Protein AF-A0A965PV76-F1 (afdb_monomer_lite)

Foldseek 3Di:
DPPPPPPPPDDDPDPDDQWDKDKDADPVGDIDIFIDGPVRLLVVCCVPPPQVVVCDDDCNVPVPVVRHVVNHVVCCVVPNPPDPVVVLCVQPVQWDQPDPVSPDTDHPVPPPPPPDDPDPVVVVLVVLLVQLVPDDAPVSLVVSPPDDPHDPVSVVSSVVSVVVRVD

Secondary structure (DSSP, 8-state):
----TT--PPPPSSS---EEEEEEE-TTS-EEEEEEEHHHHHHHHHHH-HHHHTT-SHHHH-HHHHHHHHHHHHHHHHHS---HHHHHHHHHTTSEE-STTS--EE-GGG----PPPPPHHHHHHHHHHHHHHH--SHHHHHHHTTS----HHHHHHHHHHHHHH--

Sequence (167 aa):
YQRLINIIPKKPSTNNIVGYAAFFQLLNGFEKVYYMDKSQIESHALKFSQTYKKNFGVWKDDFDSMAKKTVIKLLLNKYAPLSIEMQKAVITDQAIINDVNGEDVTYLDNIADRPEKPNPKEIEQERLCQLIKSSKSIDDLKKVTKDAIFGEKANQLFDQKLKELDV

pLDDT: mean 78.39, std 13.91, range [40.5, 96.31]

Radius of gyration: 31.52 Å; chains: 1; bounding box: 59×35×91 Å

Structure (mmCIF, N/CA/C/O backbone):
data_AF-A0A965PV76-F1
#
_entry.id   AF-A0A965PV76-F1
#
loop_
_atom_site.group_PDB
_atom_site.id
_atom_site.type_symbol
_atom_site.label_atom_id
_atom_site.label_alt_id
_atom_site.label_comp_id
_atom_site.label_asym_id
_atom_site.label_entity_id
_atom_site.label_seq_id
_atom_site.pdbx_PDB_ins_code
_atom_site.Cartn_x
_atom_site.Cartn_y
_atom_site.Cartn_z
_atom_site.occupancy
_atom_site.B_iso_or_equiv
_atom_site.auth_seq_id
_atom_site.auth_comp_id
_atom_site.auth_asym_id
_atom_site.auth_atom_id
_atom_site.pdbx_PDB_model_num
ATOM 1 N N . TYR A 1 1 ? -5.696 -11.976 -24.147 1.00 40.50 1 TYR A N 1
ATOM 2 C CA . TYR A 1 1 ? -6.122 -12.180 -22.749 1.00 40.50 1 TYR A CA 1
ATOM 3 C C . TYR A 1 1 ? -7.018 -11.024 -22.323 1.00 40.50 1 TYR A C 1
ATOM 5 O O . TYR A 1 1 ? -6.513 -9.976 -21.944 1.00 40.50 1 TYR A O 1
ATOM 13 N N . GLN A 1 2 ? -8.340 -11.161 -22.462 1.00 41.66 2 GLN A N 1
ATOM 14 C CA . GLN A 1 2 ? -9.280 -10.199 -21.876 1.00 41.66 2 GLN A CA 1
ATOM 15 C C . GLN A 1 2 ? -9.155 -10.301 -20.355 1.00 41.66 2 GLN A C 1
ATOM 17 O O . GLN A 1 2 ? -9.400 -11.365 -19.788 1.00 41.66 2 GLN A O 1
ATOM 22 N N . ARG A 1 3 ? -8.719 -9.225 -19.692 1.00 47.91 3 ARG A N 1
ATOM 23 C CA . ARG A 1 3 ? -8.733 -9.178 -18.229 1.00 47.91 3 ARG A CA 1
ATOM 24 C C . ARG A 1 3 ? -10.187 -9.324 -17.769 1.00 47.91 3 ARG A C 1
ATOM 26 O O . ARG A 1 3 ? -11.052 -8.585 -18.233 1.00 47.91 3 ARG A O 1
ATOM 33 N N . LEU A 1 4 ? -10.444 -10.256 -16.853 1.00 54.84 4 LEU A N 1
ATOM 34 C CA . LEU A 1 4 ? -11.738 -10.485 -16.197 1.00 54.84 4 LEU A CA 1
ATOM 35 C C . LEU A 1 4 ? -12.082 -9.344 -15.215 1.00 54.84 4 LEU A C 1
ATOM 37 O O . LEU A 1 4 ? -12.396 -9.579 -14.055 1.00 54.84 4 LEU A O 1
ATOM 41 N N . ILE A 1 5 ? -12.002 -8.089 -15.658 1.00 49.72 5 ILE A N 1
ATOM 42 C CA . ILE A 1 5 ? -12.339 -6.910 -14.843 1.00 49.72 5 ILE A CA 1
ATOM 43 C C . ILE A 1 5 ? -13.851 -6.654 -14.765 1.00 49.72 5 ILE A C 1
ATOM 45 O O . ILE A 1 5 ? -14.283 -5.769 -14.037 1.00 49.72 5 ILE A O 1
ATOM 49 N N . ASN A 1 6 ? -14.669 -7.430 -15.485 1.00 46.62 6 ASN A N 1
ATOM 50 C CA . ASN A 1 6 ? -16.110 -7.194 -15.602 1.00 46.62 6 ASN A CA 1
ATOM 51 C C . ASN A 1 6 ? -16.987 -7.916 -14.568 1.00 46.62 6 ASN A C 1
ATOM 53 O O . ASN A 1 6 ? -18.206 -7.932 -14.713 1.00 46.62 6 ASN A O 1
ATOM 57 N N . ILE A 1 7 ? -16.413 -8.433 -13.480 1.00 56.03 7 ILE A N 1
ATOM 58 C CA . ILE A 1 7 ? -17.191 -8.719 -12.266 1.00 56.03 7 ILE A CA 1
ATOM 59 C C . ILE A 1 7 ? -17.084 -7.481 -11.376 1.00 56.03 7 ILE A C 1
ATOM 61 O O . ILE A 1 7 ? -16.429 -7.495 -10.339 1.00 56.03 7 ILE A O 1
ATOM 65 N N . ILE A 1 8 ? -17.687 -6.370 -11.805 1.00 59.06 8 ILE A N 1
ATOM 66 C CA . ILE A 1 8 ? -17.956 -5.280 -10.868 1.00 59.06 8 ILE A CA 1
ATOM 67 C C . ILE A 1 8 ? -19.090 -5.807 -9.983 1.00 59.06 8 ILE A C 1
ATOM 69 O O . ILE A 1 8 ? -20.194 -6.016 -10.497 1.00 59.06 8 ILE A O 1
ATOM 73 N N . PRO A 1 9 ? -18.848 -6.102 -8.691 1.00 59.34 9 PRO A N 1
ATOM 74 C CA . PRO A 1 9 ? -19.904 -6.588 -7.818 1.00 59.34 9 PRO A CA 1
ATOM 75 C C . PRO A 1 9 ? -21.039 -5.563 -7.817 1.00 59.34 9 PRO A C 1
ATOM 77 O O . PRO A 1 9 ? -20.801 -4.357 -7.711 1.00 59.34 9 PRO A O 1
ATOM 80 N N . LYS A 1 10 ? -22.278 -6.042 -7.977 1.00 57.44 10 LYS A N 1
ATOM 81 C CA . LYS A 1 10 ? -23.478 -5.200 -7.943 1.00 57.44 10 LYS A CA 1
ATOM 82 C C . LYS A 1 10 ? -23.403 -4.329 -6.690 1.00 57.44 10 LYS A C 1
ATOM 84 O O . LYS A 1 10 ? -23.270 -4.869 -5.592 1.00 57.44 10 LYS A O 1
ATOM 89 N N . LYS A 1 11 ? -23.451 -2.999 -6.859 1.00 58.47 11 LYS A N 1
ATOM 90 C CA . LYS A 1 11 ? -23.415 -2.052 -5.736 1.00 58.47 11 LYS A CA 1
ATOM 91 C C . LYS A 1 11 ? -24.457 -2.515 -4.706 1.00 58.47 11 LYS A C 1
ATOM 93 O O . LYS A 1 11 ? -25.624 -2.647 -5.089 1.00 58.47 11 LYS A O 1
ATOM 98 N N . PRO A 1 12 ? -24.063 -2.827 -3.459 1.00 57.16 12 PRO A N 1
ATOM 99 C CA . PRO A 1 12 ? -25.012 -3.299 -2.466 1.00 57.16 12 PRO A CA 1
ATOM 100 C C . PRO A 1 12 ? -26.108 -2.244 -2.289 1.00 57.16 12 PRO A C 1
ATOM 102 O O . PRO A 1 12 ? -25.839 -1.045 -2.254 1.00 57.16 12 PRO A O 1
ATOM 105 N N . SER A 1 13 ? -27.358 -2.700 -2.226 1.00 59.53 13 SER A N 1
ATOM 106 C CA . SER A 1 13 ? -28.556 -1.862 -2.070 1.00 59.53 13 SER A CA 1
ATOM 107 C C . SER A 1 13 ? -28.610 -1.131 -0.725 1.00 59.53 13 SER A C 1
ATOM 109 O O . SER A 1 13 ? -29.413 -0.222 -0.544 1.00 59.53 13 SER A O 1
ATOM 111 N N . THR A 1 14 ? -27.755 -1.525 0.214 1.00 61.00 14 THR A N 1
ATOM 112 C CA . THR A 1 14 ? -27.662 -0.978 1.564 1.00 61.00 14 THR A CA 1
ATOM 113 C C . THR A 1 14 ? -26.426 -0.089 1.654 1.00 61.00 14 THR A C 1
ATOM 115 O O . THR A 1 14 ? -25.358 -0.480 1.189 1.00 61.00 14 THR A O 1
ATOM 118 N N . ASN A 1 15 ? -26.528 1.069 2.313 1.00 69.19 15 ASN A N 1
ATOM 119 C CA . ASN A 1 15 ? -25.408 1.997 2.551 1.00 69.19 15 ASN A CA 1
ATOM 120 C C . ASN A 1 15 ? -24.360 1.449 3.555 1.00 69.19 15 ASN A C 1
ATOM 122 O O . ASN A 1 15 ? -23.651 2.206 4.211 1.00 69.19 15 ASN A O 1
ATOM 126 N N . ASN A 1 16 ? -24.293 0.124 3.708 1.00 80.38 16 ASN A N 1
ATOM 127 C CA . ASN A 1 16 ? -23.414 -0.568 4.632 1.00 80.38 16 ASN A CA 1
ATOM 128 C C . ASN A 1 16 ? -22.133 -0.963 3.904 1.00 80.38 16 ASN A C 1
ATOM 130 O O . ASN A 1 16 ? -22.152 -1.732 2.942 1.00 80.38 16 ASN A O 1
ATOM 134 N N . ILE A 1 17 ? -21.010 -0.452 4.396 1.00 85.25 17 ILE A N 1
ATOM 135 C CA . ILE A 1 17 ? -19.682 -0.797 3.896 1.00 85.25 17 ILE A CA 1
ATOM 136 C C . ILE A 1 17 ? -19.367 -2.242 4.307 1.00 85.25 17 ILE A C 1
ATOM 138 O O . ILE A 1 17 ? -19.319 -2.553 5.497 1.00 85.25 17 ILE A O 1
ATOM 142 N N . VAL A 1 18 ? -19.167 -3.120 3.319 1.00 89.69 18 VAL A N 1
ATOM 143 C CA . VAL A 1 18 ? -18.877 -4.555 3.525 1.00 89.69 18 VAL A CA 1
ATOM 144 C C . VAL A 1 18 ? -17.381 -4.795 3.779 1.00 89.69 18 VAL A C 1
ATOM 146 O O . VAL A 1 18 ? -17.007 -5.645 4.585 1.00 89.69 18 VAL A O 1
ATOM 149 N N . GLY A 1 19 ? -16.517 -3.990 3.160 1.00 91.12 19 GLY A N 1
ATOM 150 C CA . GLY A 1 19 ? -15.068 -4.083 3.301 1.00 91.12 19 GLY A CA 1
ATOM 151 C C . GLY A 1 19 ? -14.339 -3.004 2.508 1.00 91.12 19 GLY A C 1
ATOM 152 O O . GLY A 1 19 ? -14.964 -2.161 1.859 1.00 91.12 19 GLY A O 1
ATOM 153 N N . TYR A 1 20 ? -13.011 -3.034 2.567 1.00 94.56 20 TYR A N 1
ATOM 154 C CA . TYR A 1 20 ? -12.135 -2.035 1.956 1.00 94.56 20 TYR A CA 1
ATOM 155 C C . TYR A 1 20 ? -11.074 -2.737 1.111 1.00 94.56 20 TYR A C 1
ATOM 157 O O . TYR A 1 20 ? -10.488 -3.739 1.522 1.00 94.56 20 TYR A O 1
ATOM 165 N N . ALA A 1 21 ? -10.813 -2.188 -0.073 1.00 94.50 21 ALA A N 1
ATOM 166 C CA . ALA A 1 21 ? -9.805 -2.681 -1.001 1.00 94.50 21 ALA A CA 1
ATOM 167 C C . ALA A 1 21 ? -8.755 -1.602 -1.282 1.00 94.50 21 ALA A C 1
ATOM 169 O O . ALA A 1 21 ? -9.069 -0.412 -1.315 1.00 94.50 21 ALA A O 1
ATOM 170 N N . ALA A 1 22 ? -7.524 -2.033 -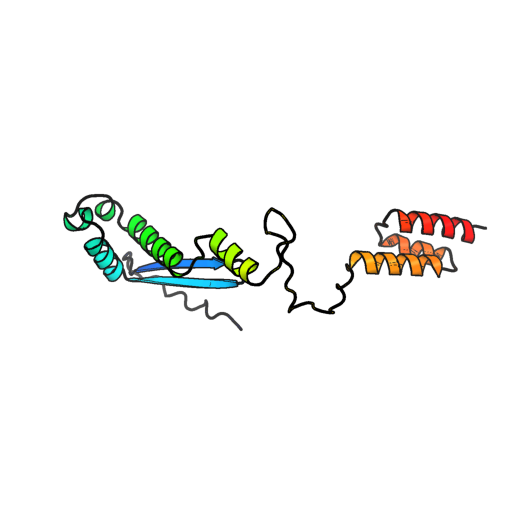1.532 1.00 94.31 22 ALA A N 1
ATOM 171 C CA . ALA A 1 22 ? -6.442 -1.212 -2.050 1.00 94.31 22 ALA A CA 1
ATOM 172 C C . ALA A 1 22 ? -5.792 -1.906 -3.252 1.00 94.31 22 ALA A C 1
ATOM 174 O O . ALA A 1 22 ? -5.731 -3.135 -3.318 1.00 94.31 22 ALA A O 1
ATOM 175 N N . PHE A 1 23 ? -5.293 -1.109 -4.191 1.00 94.25 23 PHE A N 1
ATOM 176 C CA . PHE A 1 23 ? -4.635 -1.567 -5.408 1.00 94.25 23 PHE A CA 1
ATOM 177 C C . PHE A 1 23 ? -3.428 -0.682 -5.703 1.00 94.25 23 PHE A C 1
ATOM 179 O O . PHE A 1 23 ? -3.513 0.536 -5.543 1.00 94.25 23 PHE A O 1
ATOM 186 N N . PHE A 1 24 ? -2.329 -1.281 -6.160 1.00 92.88 24 PHE A N 1
ATOM 187 C CA . PHE A 1 24 ? -1.254 -0.541 -6.815 1.00 92.88 24 PHE A CA 1
ATOM 188 C C . PHE A 1 24 ? -0.696 -1.322 -8.004 1.00 92.88 24 PHE A C 1
ATOM 190 O O . PHE A 1 24 ? -0.804 -2.551 -8.075 1.00 92.88 24 PHE A O 1
ATOM 197 N N . GLN A 1 25 ? -0.076 -0.577 -8.914 1.00 92.50 25 GLN A N 1
ATOM 198 C CA . GLN A 1 25 ? 0.630 -1.091 -10.075 1.00 92.50 25 GLN A CA 1
ATOM 199 C C . GLN A 1 25 ? 1.994 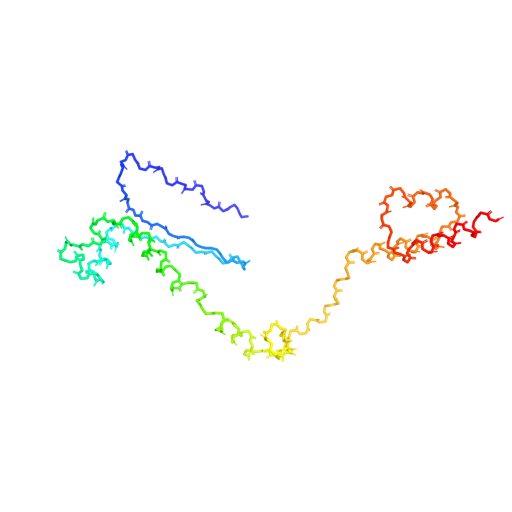-0.402 -10.177 1.00 92.50 25 GLN A C 1
ATOM 201 O O . GLN A 1 25 ? 2.096 0.804 -9.952 1.00 92.50 25 GLN A O 1
ATOM 206 N N . LEU A 1 26 ? 3.032 -1.167 -10.500 1.00 90.38 26 LEU A N 1
ATOM 207 C CA . LEU A 1 26 ? 4.381 -0.665 -10.762 1.00 90.38 26 LEU A CA 1
ATOM 208 C C . LEU A 1 26 ? 4.623 -0.505 -12.267 1.00 90.38 26 LEU A C 1
ATOM 210 O O . LEU A 1 26 ? 3.957 -1.129 -13.093 1.00 90.38 26 LEU A O 1
ATOM 214 N N . LEU A 1 27 ? 5.630 0.297 -12.622 1.00 88.94 27 LEU A N 1
ATOM 215 C CA . LEU A 1 27 ? 6.006 0.572 -14.017 1.00 88.94 27 LEU A CA 1
ATOM 216 C C . LEU A 1 27 ? 6.456 -0.685 -14.783 1.00 88.94 27 LEU A C 1
ATOM 218 O O . LEU A 1 27 ? 6.305 -0.754 -15.996 1.00 88.94 27 LEU A O 1
ATOM 222 N N . ASN A 1 28 ? 6.949 -1.701 -14.071 1.00 84.69 28 ASN A N 1
ATOM 223 C CA . ASN A 1 28 ? 7.324 -3.002 -14.632 1.00 84.69 28 ASN A CA 1
ATOM 224 C C . ASN A 1 28 ? 6.121 -3.930 -14.910 1.00 84.69 28 ASN A C 1
ATOM 226 O O . ASN A 1 28 ? 6.311 -5.067 -15.336 1.00 84.69 28 ASN A O 1
ATOM 230 N N . GLY A 1 29 ? 4.892 -3.478 -14.642 1.00 87.44 29 GLY A N 1
ATOM 231 C CA . GLY A 1 29 ? 3.668 -4.245 -14.862 1.00 87.44 29 GLY A CA 1
ATOM 232 C C . GLY A 1 29 ? 3.221 -5.118 -13.687 1.00 87.44 29 GLY A C 1
ATOM 233 O O . GLY A 1 29 ? 2.165 -5.741 -13.791 1.00 87.44 29 GLY A O 1
ATOM 234 N N . PHE A 1 30 ? 3.952 -5.152 -12.565 1.00 90.75 30 PHE A N 1
ATOM 235 C CA . PHE A 1 30 ? 3.485 -5.835 -11.355 1.00 90.75 30 PHE A CA 1
ATOM 236 C C . PHE A 1 30 ? 2.246 -5.133 -10.793 1.00 90.75 30 PHE A C 1
ATOM 238 O O . PHE A 1 30 ? 2.270 -3.929 -10.539 1.00 90.75 30 PHE A O 1
ATOM 245 N N . GLU A 1 31 ? 1.175 -5.889 -10.570 1.00 93.69 31 GLU A N 1
ATOM 246 C CA . GLU A 1 31 ? -0.091 -5.382 -10.049 1.00 93.69 31 GLU A CA 1
ATOM 247 C C . GLU A 1 31 ? -0.552 -6.211 -8.847 1.00 93.69 31 GLU A C 1
ATOM 249 O O . GLU A 1 31 ? -0.450 -7.444 -8.836 1.00 93.69 31 GLU A O 1
ATOM 254 N N . LYS A 1 32 ? -1.057 -5.542 -7.805 1.00 93.75 32 LYS A N 1
ATOM 255 C CA . LYS A 1 32 ? -1.550 -6.232 -6.609 1.00 93.75 32 LYS A CA 1
ATOM 256 C C . LYS A 1 32 ? -2.768 -5.542 -6.016 1.00 93.75 32 LYS A C 1
ATOM 258 O O . LYS A 1 32 ? -2.745 -4.350 -5.724 1.00 93.75 32 LYS A O 1
ATOM 263 N N . VAL A 1 33 ? -3.809 -6.339 -5.780 1.00 94.44 33 VAL A N 1
ATOM 264 C CA . VAL A 1 33 ? -4.997 -5.963 -5.005 1.00 94.44 33 VAL A CA 1
ATOM 265 C C . VAL A 1 33 ? -4.911 -6.611 -3.624 1.00 94.44 33 VAL A C 1
ATOM 267 O O . VAL A 1 33 ? -4.530 -7.779 -3.499 1.00 94.44 33 VAL A O 1
ATOM 270 N N . TYR A 1 34 ? -5.287 -5.866 -2.591 1.00 94.38 34 TYR A N 1
ATOM 271 C CA . TYR A 1 34 ? -5.474 -6.366 -1.234 1.00 94.38 34 TYR A CA 1
ATOM 272 C C . TYR A 1 34 ? -6.837 -5.918 -0.713 1.00 94.38 34 TYR A C 1
ATOM 274 O O . TYR A 1 34 ? -7.193 -4.748 -0.828 1.00 94.38 34 TYR A O 1
ATOM 282 N N . TYR A 1 35 ? -7.601 -6.857 -0.167 1.00 94.44 35 TYR A N 1
ATOM 283 C CA . TYR A 1 35 ? -8.952 -6.635 0.332 1.00 94.44 35 TYR A CA 1
ATOM 284 C C . TYR A 1 35 ? -9.053 -7.129 1.772 1.00 94.44 35 TYR A C 1
ATOM 286 O O . TYR A 1 35 ? -8.473 -8.161 2.115 1.00 94.44 35 TYR A O 1
ATOM 294 N N . MET A 1 36 ? -9.785 -6.381 2.594 1.00 94.06 36 MET A N 1
ATOM 295 C CA . MET A 1 36 ? -10.139 -6.765 3.953 1.00 94.06 36 MET A CA 1
ATOM 296 C C . MET A 1 36 ? -11.626 -6.528 4.192 1.00 94.06 36 MET A C 1
ATOM 298 O O . MET A 1 36 ? -12.146 -5.443 3.909 1.00 94.06 36 MET A O 1
ATOM 302 N N . ASP A 1 37 ? -12.285 -7.517 4.785 1.00 95.12 37 ASP A N 1
ATOM 303 C CA . ASP A 1 37 ? -13.649 -7.359 5.281 1.00 95.12 37 ASP A CA 1
ATOM 304 C C . ASP A 1 37 ? -13.685 -6.384 6.460 1.00 95.12 37 ASP A C 1
ATOM 306 O O . ASP A 1 37 ? -12.715 -6.243 7.215 1.00 95.12 37 ASP A O 1
ATOM 310 N N . LYS A 1 38 ? -14.836 -5.741 6.676 1.00 92.75 38 LYS A N 1
ATOM 311 C CA . LYS A 1 38 ? -15.014 -4.817 7.805 1.00 92.75 38 LYS A CA 1
ATOM 312 C C . LYS A 1 38 ? -14.693 -5.478 9.156 1.00 92.75 38 LYS A C 1
ATOM 314 O O . LYS A 1 38 ? -13.989 -4.882 9.966 1.00 92.75 38 LYS A O 1
ATOM 319 N N . SER A 1 39 ? -15.102 -6.733 9.358 1.00 94.19 39 SER A N 1
ATOM 320 C CA . SER A 1 39 ? -14.815 -7.505 10.581 1.00 94.19 39 SER A CA 1
ATOM 321 C C . SER A 1 39 ? -13.315 -7.744 10.806 1.00 94.19 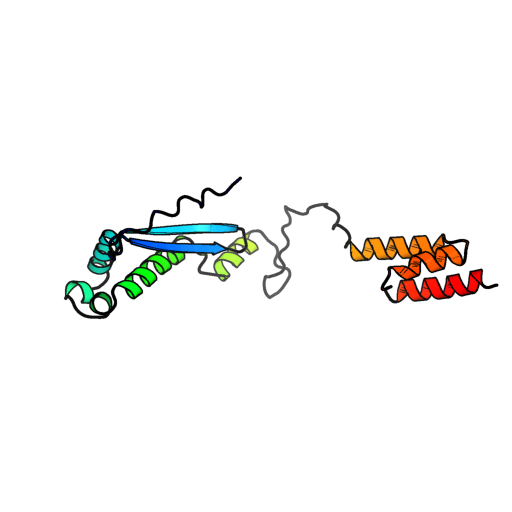39 SER A C 1
ATOM 323 O O . SER A 1 39 ? -12.826 -7.723 11.940 1.00 94.19 39 SER A O 1
ATOM 325 N N . GLN A 1 40 ? -12.554 -7.932 9.725 1.00 95.38 40 GLN A N 1
ATOM 326 C CA . GLN A 1 40 ? -11.103 -8.093 9.787 1.00 95.38 40 GLN A CA 1
ATOM 327 C C . GLN A 1 40 ? -10.422 -6.778 10.172 1.00 95.38 40 GLN A C 1
ATOM 329 O O . GLN A 1 40 ? -9.456 -6.787 10.936 1.00 95.38 40 GLN A O 1
ATOM 334 N N . ILE A 1 41 ? -10.933 -5.645 9.686 1.00 95.44 41 ILE A N 1
ATOM 335 C CA . ILE A 1 41 ? -10.428 -4.318 10.059 1.00 95.44 41 ILE A CA 1
ATOM 336 C C . ILE A 1 41 ? -10.753 -3.998 11.514 1.00 95.44 41 ILE A C 1
ATOM 338 O O . ILE A 1 41 ? -9.875 -3.523 12.227 1.00 95.44 41 ILE A O 1
ATOM 342 N N . GLU A 1 42 ? -11.959 -4.303 11.986 1.00 93.94 42 GLU A N 1
ATOM 343 C CA . GLU A 1 42 ? -12.326 -4.139 13.398 1.00 93.94 42 GLU A CA 1
ATOM 344 C C . GLU A 1 42 ? -11.418 -4.983 14.302 1.00 93.94 42 GLU A C 1
ATOM 346 O O . GLU A 1 42 ? -10.878 -4.483 15.288 1.00 93.94 42 GLU A O 1
ATOM 351 N N . SER A 1 43 ? -11.146 -6.232 13.914 1.00 95.38 43 SER A N 1
ATOM 352 C CA . SER A 1 43 ? -10.197 -7.103 14.620 1.00 95.38 43 SER A CA 1
ATOM 353 C C . SER A 1 43 ? -8.773 -6.532 14.616 1.00 95.38 43 SER A C 1
ATOM 355 O O . SER A 1 43 ? -8.069 -6.587 15.627 1.00 95.38 43 SER A O 1
ATOM 357 N N . HIS A 1 44 ? -8.338 -5.942 13.498 1.00 94.88 44 HIS A N 1
ATOM 358 C CA . HIS A 1 44 ? -7.049 -5.258 13.402 1.00 94.88 44 HIS A CA 1
ATOM 359 C C . HIS A 1 44 ? -6.998 -4.034 14.328 1.00 94.88 44 HIS A C 1
ATOM 361 O O . HIS A 1 44 ? -6.049 -3.879 15.099 1.00 94.88 44 HIS A O 1
ATOM 367 N N . ALA A 1 45 ? -8.029 -3.193 14.302 1.00 94.38 45 ALA A N 1
ATOM 368 C CA . ALA A 1 45 ? -8.142 -2.016 15.151 1.00 94.38 45 ALA A CA 1
ATOM 369 C C . ALA A 1 45 ? -8.128 -2.407 16.635 1.00 94.38 45 ALA A C 1
ATOM 371 O O . ALA A 1 45 ? -7.357 -1.838 17.407 1.00 94.38 45 ALA A O 1
ATOM 372 N N . LEU A 1 46 ? -8.882 -3.440 17.026 1.00 93.94 46 LEU A N 1
ATOM 373 C CA . LEU A 1 46 ? -8.869 -3.978 18.388 1.00 93.94 46 LEU A CA 1
ATOM 374 C C . LEU A 1 46 ? -7.496 -4.512 18.773 1.00 93.94 46 LEU A C 1
ATOM 376 O O . LEU A 1 46 ? -7.083 -4.337 19.911 1.00 93.94 46 LEU A O 1
ATOM 3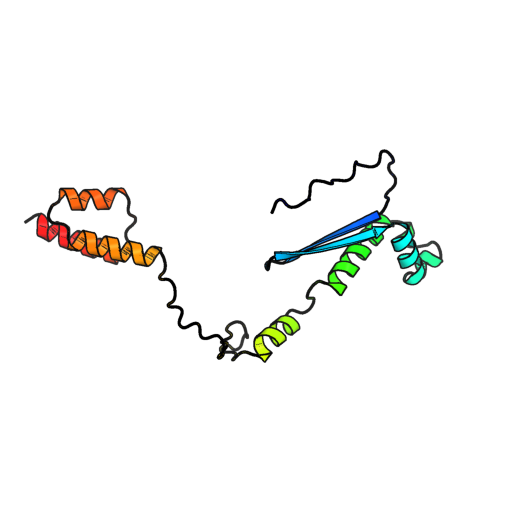80 N N . LYS A 1 47 ? -6.759 -5.149 17.863 1.00 94.75 47 LYS A N 1
ATOM 381 C CA . LYS A 1 47 ? -5.432 -5.687 18.177 1.00 94.75 47 LYS A CA 1
ATOM 382 C C . LYS A 1 47 ? -4.387 -4.585 18.374 1.00 94.75 47 LYS A C 1
ATOM 384 O O . LYS A 1 47 ? -3.625 -4.651 19.339 1.00 94.75 47 LYS A O 1
ATOM 389 N N . PHE A 1 48 ? -4.349 -3.594 17.482 1.00 92.56 48 PHE A N 1
ATOM 390 C CA . PHE A 1 48 ? -3.243 -2.633 17.383 1.00 92.56 48 PHE A CA 1
ATOM 391 C C . PHE A 1 48 ? -3.542 -1.240 17.959 1.00 92.56 48 PHE A C 1
ATOM 393 O O . PHE A 1 48 ? -2.608 -0.483 18.215 1.00 92.56 48 PHE A O 1
ATOM 400 N N . SER A 1 49 ? -4.808 -0.881 18.192 1.00 92.62 49 SER A N 1
ATOM 401 C CA . SER A 1 49 ? -5.190 0.424 18.741 1.00 92.62 49 SER A CA 1
ATOM 402 C C . SER A 1 49 ? -5.741 0.308 20.161 1.00 92.62 49 SER A C 1
ATOM 404 O O . SER A 1 49 ? -6.862 -0.139 20.398 1.00 92.62 49 SER A O 1
ATOM 406 N N . GLN A 1 50 ? -4.966 0.801 21.129 1.00 90.50 50 GLN A N 1
ATOM 407 C CA . GLN A 1 50 ? -5.408 0.898 22.524 1.00 90.50 50 GLN A CA 1
ATOM 408 C C . GLN A 1 50 ? -6.557 1.903 22.700 1.00 90.50 50 GLN A C 1
ATOM 410 O O . GLN A 1 50 ? -7.399 1.722 23.576 1.00 90.50 50 GLN A O 1
ATOM 415 N N . THR A 1 51 ? -6.611 2.951 21.872 1.00 91.12 51 THR A N 1
ATOM 416 C CA . THR A 1 51 ? -7.691 3.949 21.910 1.00 91.12 51 THR A CA 1
ATOM 417 C C . THR A 1 51 ? -9.001 3.353 21.397 1.00 91.12 51 THR A C 1
ATOM 419 O O . THR A 1 51 ? -10.041 3.563 22.017 1.00 91.12 51 THR A O 1
ATOM 422 N N . TYR A 1 52 ? -8.941 2.508 20.361 1.00 91.50 52 TYR A N 1
ATOM 423 C CA . TYR A 1 52 ? -10.113 1.779 19.878 1.00 91.50 52 TYR A CA 1
ATOM 424 C C . TYR A 1 52 ? -10.662 0.804 20.927 1.00 91.50 52 TYR A C 1
ATOM 426 O O . TYR A 1 52 ? -11.864 0.797 21.165 1.00 91.50 52 TYR A O 1
ATOM 434 N N . LYS A 1 53 ? -9.797 0.078 21.659 1.00 91.56 53 LYS A N 1
ATOM 435 C CA . LYS A 1 53 ? -10.231 -0.763 22.798 1.00 91.56 53 LYS A CA 1
ATOM 436 C C . LYS A 1 53 ? -10.986 0.022 23.875 1.00 91.56 53 LYS A C 1
ATOM 438 O O . LYS A 1 53 ? -11.875 -0.521 24.519 1.00 91.56 53 LYS A O 1
ATOM 443 N N . LYS A 1 54 ? -10.615 1.288 24.093 1.00 91.81 54 LYS A N 1
ATOM 444 C CA . LYS A 1 54 ? -11.265 2.190 25.057 1.00 91.81 54 LYS A CA 1
ATOM 445 C C . LYS A 1 54 ? -12.435 2.980 24.452 1.00 91.81 54 LYS A C 1
ATOM 447 O O . LYS A 1 54 ? -12.944 3.881 25.111 1.00 91.81 54 LYS A O 1
ATOM 452 N N . ASN A 1 55 ? -12.863 2.664 23.226 1.00 88.31 55 ASN A N 1
ATOM 453 C CA . ASN A 1 55 ? -13.942 3.352 22.508 1.00 88.31 55 ASN A CA 1
ATOM 454 C C . ASN A 1 55 ? -13.749 4.880 22.403 1.00 88.31 55 ASN A C 1
ATOM 456 O O . ASN A 1 55 ? -14.704 5.651 22.551 1.00 88.31 55 ASN A O 1
ATOM 460 N N . PHE A 1 56 ? -12.516 5.324 22.142 1.00 88.81 56 PHE A N 1
ATOM 461 C CA . PHE A 1 56 ? -12.173 6.738 21.973 1.00 88.81 56 PHE A CA 1
ATOM 462 C C . PHE A 1 56 ? -11.145 6.959 20.847 1.00 88.81 56 PHE A C 1
ATOM 464 O O . PHE A 1 56 ? -10.384 6.058 20.485 1.00 88.81 56 PHE A O 1
ATOM 471 N N . GLY A 1 57 ? -11.097 8.182 20.315 1.00 91.31 57 GLY A N 1
ATOM 472 C CA . GLY A 1 57 ? -10.119 8.638 19.329 1.00 91.31 57 GLY A CA 1
ATOM 473 C C . GLY A 1 57 ? -10.508 8.359 17.877 1.00 91.31 57 GLY A C 1
ATOM 474 O O . GLY A 1 57 ? -11.610 7.911 17.577 1.00 91.31 57 GLY A O 1
ATOM 475 N N . VAL A 1 58 ? -9.547 8.571 16.973 1.00 92.94 58 VAL A N 1
ATOM 476 C CA . VAL A 1 58 ? -9.774 8.655 15.516 1.00 92.94 58 VAL A CA 1
ATOM 477 C C . VAL A 1 58 ? -10.445 7.416 14.917 1.00 92.94 58 VAL A C 1
ATOM 479 O O . VAL A 1 58 ? -11.214 7.544 13.982 1.00 92.94 58 VAL A O 1
ATOM 482 N N . TRP A 1 59 ? -10.225 6.216 15.461 1.00 92.06 59 TRP A N 1
ATOM 483 C CA . TRP A 1 59 ? -10.922 5.014 14.979 1.00 92.06 59 TRP A CA 1
ATOM 484 C C . TRP A 1 59 ? -12.438 5.033 15.228 1.00 92.06 59 TRP A C 1
ATOM 486 O O . TRP A 1 59 ? -13.170 4.355 14.514 1.00 92.06 59 TRP A O 1
ATOM 496 N N . LYS A 1 60 ? -12.900 5.759 16.251 1.00 89.69 60 LYS A N 1
ATOM 497 C CA . LYS A 1 60 ? -14.323 5.968 16.534 1.00 89.69 60 LYS A CA 1
ATOM 498 C C . LYS A 1 60 ? -14.867 7.157 15.747 1.00 89.69 60 LYS A C 1
ATOM 500 O O . LYS A 1 60 ? -15.964 7.059 15.210 1.00 89.69 60 LYS A O 1
ATOM 505 N N . ASP A 1 61 ? -14.104 8.247 15.700 1.00 92.38 61 ASP A N 1
ATOM 506 C CA . ASP A 1 61 ? -14.544 9.499 15.077 1.00 92.38 61 ASP A CA 1
ATOM 507 C C . ASP A 1 61 ? -14.523 9.415 13.539 1.00 92.38 61 ASP A C 1
ATOM 509 O O . ASP A 1 61 ? -15.432 9.908 12.879 1.00 92.38 61 ASP A O 1
ATOM 513 N N . ASP A 1 62 ? -13.517 8.743 12.967 1.00 93.69 62 ASP A N 1
ATOM 514 C CA . ASP A 1 62 ? -13.340 8.525 11.528 1.00 93.69 62 ASP A CA 1
ATOM 515 C C . ASP A 1 62 ? -12.786 7.113 11.236 1.00 93.69 62 ASP A C 1
ATOM 517 O O . ASP A 1 62 ? -11.603 6.891 10.940 1.00 93.69 62 ASP A O 1
ATOM 521 N N . PHE A 1 63 ? -13.677 6.123 11.335 1.00 92.75 63 PHE A N 1
ATOM 522 C CA . PHE A 1 63 ? -13.351 4.723 11.058 1.00 92.75 63 PHE A CA 1
ATOM 523 C C . PHE A 1 63 ? -12.938 4.496 9.596 1.00 92.75 63 PHE A C 1
ATOM 525 O O . PHE A 1 63 ? -12.005 3.739 9.329 1.00 92.75 63 PHE A O 1
ATOM 532 N N . ASP A 1 64 ? -13.599 5.163 8.647 1.00 93.12 64 ASP A N 1
ATOM 533 C CA . ASP A 1 64 ? -13.402 4.938 7.213 1.00 93.12 64 ASP A CA 1
ATOM 534 C C . ASP A 1 64 ? -12.009 5.355 6.748 1.00 93.12 64 ASP A C 1
ATOM 536 O O . ASP A 1 64 ? -11.354 4.611 6.007 1.00 93.12 64 ASP A O 1
ATOM 540 N N . SER A 1 65 ? -11.527 6.521 7.179 1.00 94.69 65 SER A N 1
ATOM 541 C CA . SER A 1 65 ? -10.173 6.966 6.844 1.00 94.69 65 SER A CA 1
ATOM 542 C C . SER A 1 65 ? -9.118 6.054 7.463 1.00 94.69 65 SER A C 1
ATOM 544 O O . SER A 1 65 ? -8.123 5.719 6.811 1.00 94.69 65 SER A O 1
ATOM 546 N N . MET A 1 66 ? -9.346 5.588 8.694 1.00 95.06 66 MET A N 1
ATOM 547 C CA . MET A 1 66 ? -8.440 4.657 9.369 1.00 95.06 66 MET A CA 1
ATOM 548 C C . MET A 1 66 ? -8.409 3.286 8.695 1.00 95.06 66 MET A C 1
ATOM 550 O O . MET A 1 66 ? -7.326 2.737 8.467 1.00 95.06 66 MET A O 1
ATOM 554 N N . ALA A 1 67 ? -9.566 2.761 8.303 1.00 95.25 67 ALA A N 1
ATOM 555 C CA . ALA A 1 67 ? -9.693 1.527 7.541 1.00 95.25 67 ALA A CA 1
ATOM 556 C C . ALA A 1 67 ? -8.950 1.618 6.199 1.00 95.25 67 ALA A C 1
ATOM 558 O O . ALA A 1 67 ? -8.049 0.815 5.943 1.00 95.25 67 ALA A O 1
ATOM 559 N N . LYS A 1 68 ? -9.230 2.645 5.383 1.00 95.31 68 LYS A N 1
ATOM 560 C CA . LYS A 1 68 ? -8.555 2.873 4.088 1.00 95.31 68 LYS A CA 1
ATOM 561 C C . LYS A 1 68 ? -7.037 2.958 4.242 1.00 95.31 68 LYS A C 1
ATOM 563 O O . LYS A 1 68 ? -6.301 2.269 3.533 1.00 95.31 68 LYS A O 1
ATOM 568 N N . LYS A 1 69 ? -6.558 3.747 5.209 1.00 95.31 69 LYS A N 1
ATOM 569 C CA . LYS A 1 69 ? -5.125 3.877 5.514 1.00 95.31 69 LYS A CA 1
ATOM 570 C C . LYS A 1 69 ? -4.500 2.535 5.893 1.00 95.31 69 LYS A C 1
ATOM 572 O O . LYS A 1 69 ? -3.368 2.256 5.502 1.00 95.31 69 LYS A O 1
ATOM 577 N N . THR A 1 70 ? -5.222 1.715 6.650 1.00 96.25 70 THR A N 1
ATOM 578 C CA . THR A 1 70 ? -4.743 0.412 7.124 1.00 96.25 70 THR A CA 1
ATOM 579 C C . THR A 1 70 ? -4.579 -0.560 5.962 1.00 96.25 70 THR A C 1
ATOM 581 O O . THR A 1 70 ? -3.504 -1.139 5.809 1.00 96.25 70 THR A O 1
ATOM 584 N N . VAL A 1 71 ? -5.588 -0.681 5.095 1.00 96.31 71 VAL A N 1
ATOM 585 C CA . VAL A 1 71 ? -5.532 -1.583 3.932 1.00 96.31 71 VAL A CA 1
ATOM 586 C C . VAL A 1 71 ? -4.409 -1.180 2.972 1.00 96.31 71 VAL A C 1
ATOM 588 O O . VAL A 1 71 ? -3.624 -2.035 2.561 1.00 96.31 71 VAL A O 1
ATOM 591 N N . ILE A 1 72 ? -4.263 0.117 2.676 1.00 96.06 72 ILE A N 1
ATOM 592 C CA . ILE A 1 72 ? -3.179 0.618 1.815 1.00 96.06 72 ILE A CA 1
ATOM 593 C C . ILE A 1 72 ? -1.808 0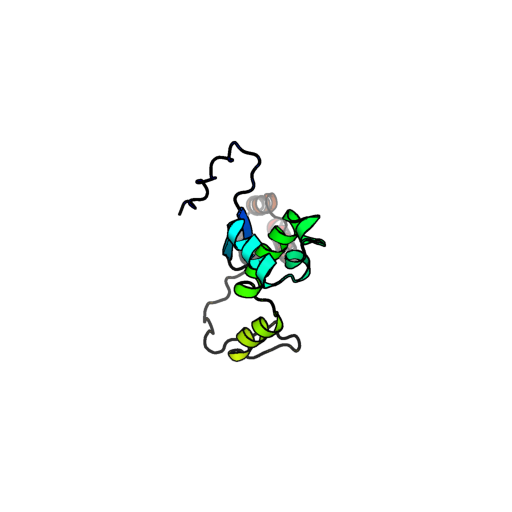.366 2.453 1.00 96.06 72 ILE A C 1
ATOM 595 O O . ILE A 1 72 ? -0.906 -0.143 1.791 1.00 96.06 72 ILE A O 1
ATOM 599 N N . LYS A 1 73 ? -1.634 0.670 3.745 1.00 95.00 73 LYS A N 1
ATOM 600 C CA . LYS A 1 73 ? -0.350 0.468 4.433 1.00 95.00 73 LYS A CA 1
ATOM 601 C C . LYS A 1 73 ? 0.059 -1.006 4.452 1.00 95.00 73 LYS A C 1
ATOM 603 O O . LYS A 1 73 ? 1.224 -1.308 4.217 1.00 95.00 73 LYS A O 1
ATOM 608 N N . LEU A 1 74 ? -0.873 -1.918 4.723 1.00 95.25 74 LEU A N 1
ATOM 609 C CA . LEU A 1 74 ? -0.593 -3.356 4.730 1.00 95.25 74 LEU A CA 1
ATOM 610 C C . LEU A 1 74 ? -0.206 -3.869 3.340 1.00 95.25 74 LEU A C 1
ATOM 612 O O . LEU A 1 74 ? 0.725 -4.666 3.223 1.00 95.25 74 LEU A O 1
ATOM 616 N N . LEU A 1 75 ? -0.883 -3.383 2.297 1.00 95.06 75 LEU A N 1
ATOM 617 C CA . LEU A 1 75 ? -0.555 -3.705 0.911 1.00 95.06 75 LEU A CA 1
ATOM 618 C C . LEU A 1 75 ? 0.870 -3.255 0.560 1.00 95.06 75 LEU A C 1
ATOM 620 O O . LEU A 1 75 ? 1.660 -4.062 0.071 1.00 95.06 75 LEU A O 1
ATOM 624 N N . LEU A 1 76 ? 1.210 -1.997 0.851 1.00 93.50 76 LEU A N 1
ATOM 625 C CA . LEU A 1 76 ? 2.528 -1.446 0.541 1.00 93.50 76 LEU A CA 1
ATOM 626 C C . LEU A 1 76 ? 3.633 -2.122 1.358 1.00 93.50 76 LEU A C 1
ATOM 628 O O . LEU A 1 76 ? 4.624 -2.555 0.787 1.00 93.50 76 LEU A O 1
ATOM 632 N N . ASN A 1 77 ? 3.438 -2.314 2.663 1.00 92.56 77 ASN A N 1
ATOM 633 C CA . ASN A 1 77 ? 4.454 -2.937 3.515 1.00 92.56 77 ASN A CA 1
ATOM 634 C C . ASN A 1 77 ? 4.795 -4.375 3.113 1.00 92.56 77 ASN A C 1
ATOM 636 O O . ASN A 1 77 ? 5.900 -4.835 3.383 1.00 92.56 77 ASN A O 1
ATOM 640 N N . LYS A 1 78 ? 3.839 -5.104 2.529 1.00 90.12 78 LYS A N 1
ATOM 641 C CA . LYS A 1 78 ? 4.027 -6.513 2.182 1.00 90.12 78 LYS A CA 1
ATOM 642 C C . LYS A 1 78 ? 4.521 -6.724 0.753 1.00 90.12 78 LYS A C 1
ATOM 644 O O . LYS A 1 78 ? 5.205 -7.712 0.505 1.00 90.12 78 LYS A O 1
ATOM 649 N N . TYR A 1 79 ? 4.132 -5.857 -0.181 1.00 90.94 79 TYR A N 1
ATOM 650 C CA . TYR A 1 79 ? 4.338 -6.102 -1.611 1.00 90.94 79 TYR A CA 1
ATOM 651 C C . TYR A 1 79 ? 5.045 -4.969 -2.350 1.00 90.94 79 TYR A C 1
ATOM 653 O O . TYR A 1 79 ? 5.561 -5.215 -3.438 1.00 90.94 79 TYR A O 1
ATOM 661 N N . ALA A 1 80 ? 5.051 -3.743 -1.822 1.00 89.31 80 ALA A N 1
ATOM 662 C CA . ALA A 1 80 ? 5.735 -2.643 -2.484 1.00 89.31 80 ALA A CA 1
ATOM 663 C C . ALA A 1 80 ? 7.221 -2.635 -2.094 1.00 89.31 80 ALA A C 1
ATOM 665 O O . ALA A 1 80 ? 7.551 -2.815 -0.918 1.00 89.31 80 ALA A O 1
ATOM 666 N N . PRO A 1 81 ? 8.132 -2.401 -3.051 1.00 85.56 81 PRO A N 1
ATOM 667 C CA . PRO A 1 81 ? 9.534 -2.208 -2.730 1.00 85.56 81 PRO A CA 1
ATOM 668 C C . PRO A 1 81 ? 9.700 -0.838 -2.051 1.00 85.56 81 PRO A C 1
ATOM 670 O O . PRO A 1 81 ? 9.599 0.208 -2.687 1.00 85.56 81 PRO A O 1
ATOM 673 N N . LEU A 1 82 ? 9.889 -0.847 -0.728 1.00 81.69 82 LEU A N 1
ATOM 674 C CA . LEU A 1 82 ? 9.935 0.369 0.098 1.00 81.69 82 LEU A CA 1
ATOM 675 C C . LEU A 1 82 ? 11.275 1.111 0.010 1.00 81.69 82 LEU A C 1
ATOM 677 O O . LEU A 1 82 ? 11.309 2.326 0.181 1.00 81.69 82 LEU A O 1
ATOM 681 N N . SER A 1 83 ? 12.370 0.382 -0.226 1.00 82.06 83 SER A N 1
ATOM 682 C CA . SER A 1 83 ? 13.716 0.949 -0.304 1.00 82.06 83 SER A CA 1
ATOM 683 C C . SER A 1 83 ? 14.222 0.937 -1.740 1.00 82.06 83 SER A C 1
ATOM 685 O O . SER A 1 83 ? 14.229 -0.102 -2.406 1.00 82.06 83 SER A O 1
ATOM 687 N N . ILE A 1 84 ? 14.654 2.107 -2.205 1.00 80.19 84 ILE A N 1
ATOM 688 C CA . ILE A 1 84 ? 15.347 2.271 -3.486 1.00 80.19 84 ILE A CA 1
ATOM 689 C C . ILE A 1 84 ? 16.771 1.717 -3.370 1.00 80.19 84 ILE A C 1
ATOM 691 O O . ILE A 1 84 ? 17.250 1.077 -4.295 1.00 80.19 84 ILE A O 1
ATOM 695 N N . GLU A 1 85 ? 17.425 1.881 -2.219 1.00 80.12 85 GLU A N 1
ATOM 696 C CA . GLU A 1 85 ? 18.779 1.368 -1.976 1.00 80.12 85 GLU A CA 1
ATOM 697 C C . GLU A 1 85 ? 18.830 -0.158 -2.037 1.00 80.12 85 GLU A C 1
ATOM 699 O O . GLU A 1 85 ? 19.748 -0.708 -2.626 1.00 80.12 85 GLU A O 1
ATOM 704 N N . MET A 1 86 ? 17.815 -0.853 -1.510 1.00 78.00 86 MET A N 1
ATOM 705 C CA . MET A 1 86 ? 17.733 -2.313 -1.631 1.00 78.00 86 MET A CA 1
ATOM 706 C C . MET A 1 86 ? 17.520 -2.752 -3.086 1.00 78.00 86 MET A C 1
ATOM 708 O O . MET A 1 86 ? 18.096 -3.747 -3.513 1.00 78.00 86 MET A O 1
ATOM 712 N N . GLN A 1 87 ? 16.718 -2.007 -3.861 1.00 77.88 87 GLN A N 1
ATOM 713 C CA . GLN A 1 87 ? 16.560 -2.265 -5.298 1.00 77.88 87 GLN A CA 1
ATOM 714 C C . GLN A 1 87 ? 17.888 -2.072 -6.035 1.00 77.88 87 GLN A C 1
ATOM 716 O O . GLN A 1 87 ? 18.277 -2.941 -6.810 1.00 77.88 87 GLN A O 1
ATOM 721 N N . LYS A 1 88 ? 18.604 -0.977 -5.746 1.00 81.56 88 LYS A N 1
ATOM 722 C CA . LYS A 1 88 ? 19.938 -0.715 -6.293 1.00 81.56 88 LYS A CA 1
ATOM 723 C C . LYS A 1 88 ? 20.921 -1.815 -5.898 1.00 81.56 88 LYS A C 1
ATOM 725 O O . LYS A 1 88 ? 21.556 -2.363 -6.781 1.00 81.56 88 LYS A O 1
ATOM 730 N N . ALA A 1 89 ? 20.970 -2.212 -4.627 1.00 80.00 89 ALA A N 1
ATOM 731 C CA . ALA A 1 89 ? 21.853 -3.269 -4.137 1.00 80.00 89 ALA A CA 1
ATOM 732 C C . ALA A 1 89 ? 21.669 -4.588 -4.902 1.00 80.00 89 ALA A C 1
ATOM 734 O O . ALA A 1 89 ? 22.651 -5.183 -5.325 1.00 80.00 89 ALA A O 1
ATOM 735 N N . VAL A 1 90 ? 20.422 -5.014 -5.139 1.00 80.56 90 VAL A N 1
ATOM 736 C CA . VAL A 1 90 ? 20.127 -6.227 -5.927 1.00 80.56 90 VAL A CA 1
ATOM 737 C C . VAL A 1 90 ? 20.612 -6.096 -7.374 1.00 80.56 90 VAL A C 1
ATOM 739 O O . VAL A 1 90 ? 21.128 -7.057 -7.935 1.00 80.56 90 VAL A O 1
ATOM 742 N N . ILE A 1 91 ? 20.456 -4.917 -7.980 1.00 81.25 91 ILE A N 1
ATOM 743 C CA . ILE A 1 91 ? 20.929 -4.634 -9.343 1.00 81.25 91 ILE A CA 1
ATOM 744 C C . ILE A 1 91 ? 22.463 -4.667 -9.395 1.00 81.25 91 ILE A C 1
ATOM 746 O O . ILE A 1 91 ? 23.022 -5.262 -10.315 1.00 81.25 91 ILE A O 1
ATOM 750 N N . THR A 1 92 ? 23.126 -4.055 -8.410 1.00 81.88 92 THR A N 1
ATOM 751 C CA . THR A 1 92 ? 24.586 -3.919 -8.341 1.00 81.88 92 THR A CA 1
ATOM 752 C C . THR A 1 92 ? 25.306 -5.182 -7.881 1.00 81.88 92 THR A C 1
ATOM 754 O O . THR A 1 92 ? 26.474 -5.342 -8.200 1.00 81.88 92 THR A O 1
ATOM 757 N N . ASP A 1 93 ? 24.644 -6.082 -7.149 1.00 83.44 93 ASP A N 1
ATOM 758 C CA . ASP A 1 93 ? 25.256 -7.311 -6.614 1.00 83.44 93 ASP A CA 1
ATOM 759 C C . ASP A 1 93 ? 25.851 -8.206 -7.716 1.00 83.44 93 ASP A C 1
ATOM 761 O O . ASP A 1 93 ? 26.823 -8.917 -7.489 1.00 83.44 93 ASP A O 1
ATOM 765 N N . GLN A 1 94 ? 25.297 -8.128 -8.929 1.00 77.88 94 GLN A N 1
ATOM 766 C CA . GLN A 1 94 ? 25.717 -8.924 -10.088 1.00 77.88 94 GLN A CA 1
ATOM 767 C C . GLN A 1 94 ? 26.256 -8.068 -11.249 1.00 77.88 94 GLN A C 1
ATOM 769 O O . GLN A 1 94 ? 26.416 -8.575 -12.360 1.00 77.88 94 GLN A O 1
ATOM 774 N N . ALA A 1 95 ? 26.503 -6.772 -11.032 1.00 79.44 95 ALA A N 1
ATOM 775 C CA . ALA A 1 95 ? 26.890 -5.840 -12.090 1.00 79.44 95 ALA A CA 1
ATOM 776 C C . ALA A 1 95 ? 28.149 -5.040 -11.746 1.00 79.44 95 ALA A C 1
ATOM 778 O O . ALA A 1 95 ? 28.420 -4.734 -10.586 1.00 79.44 95 ALA A O 1
ATOM 779 N N . ILE A 1 96 ? 28.890 -4.637 -12.778 1.00 79.25 96 ILE A N 1
ATOM 780 C CA . ILE A 1 96 ? 29.937 -3.622 -12.641 1.00 79.25 96 ILE A CA 1
ATOM 781 C C . ILE A 1 96 ? 29.263 -2.251 -12.681 1.00 79.25 96 ILE A C 1
ATOM 783 O O . ILE A 1 96 ? 28.491 -1.958 -13.595 1.00 79.25 96 ILE A O 1
ATOM 787 N N . ILE A 1 97 ? 29.557 -1.420 -11.683 1.00 80.62 97 ILE A N 1
ATOM 788 C CA . ILE A 1 97 ? 29.056 -0.050 -11.584 1.00 80.62 97 ILE A CA 1
ATOM 789 C C . ILE A 1 97 ? 30.021 0.875 -12.336 1.00 80.62 97 ILE A C 1
ATOM 791 O O . ILE A 1 97 ? 31.171 1.017 -11.918 1.00 80.62 97 ILE A O 1
ATOM 795 N N . ASN A 1 98 ? 29.567 1.504 -13.423 1.00 79.38 98 ASN A N 1
ATOM 796 C CA . ASN A 1 98 ? 30.420 2.370 -14.252 1.00 79.38 98 ASN A CA 1
ATOM 797 C C . ASN A 1 98 ? 30.422 3.841 -13.797 1.00 79.38 98 ASN A C 1
ATOM 799 O O . ASN A 1 98 ? 31.358 4.574 -14.110 1.00 79.38 98 ASN A O 1
ATOM 803 N N . ASP A 1 99 ? 29.392 4.277 -13.061 1.00 78.44 99 ASP A N 1
ATOM 804 C CA . ASP A 1 99 ? 29.227 5.659 -12.589 1.00 78.44 99 ASP A CA 1
ATOM 805 C C . ASP A 1 99 ? 29.120 5.748 -11.057 1.00 78.44 99 ASP A C 1
ATOM 807 O O . ASP A 1 99 ? 28.587 4.859 -10.393 1.00 78.44 99 ASP A O 1
ATOM 811 N N . VAL A 1 100 ? 29.551 6.877 -10.492 1.00 69.19 100 VAL A N 1
ATOM 812 C CA . VAL A 1 100 ? 29.514 7.181 -9.052 1.00 69.19 100 VAL A CA 1
ATOM 813 C C . VAL A 1 100 ? 28.077 7.167 -8.500 1.00 69.19 100 VAL A C 1
ATOM 815 O O . VAL A 1 100 ? 27.879 6.862 -7.325 1.00 69.19 100 VAL A O 1
ATOM 818 N N . ASN A 1 101 ? 27.062 7.437 -9.334 1.00 68.56 101 ASN A N 1
ATOM 819 C CA . ASN A 1 101 ? 25.648 7.434 -8.925 1.00 68.56 101 ASN A CA 1
ATOM 820 C C . ASN A 1 101 ? 24.972 6.047 -8.983 1.00 68.56 101 ASN A C 1
ATOM 822 O O . ASN A 1 101 ? 23.842 5.888 -8.497 1.00 68.56 101 ASN A O 1
ATOM 826 N N . GLY A 1 102 ? 25.646 5.040 -9.555 1.00 64.31 102 GLY A N 1
ATOM 827 C CA . GLY A 1 102 ? 25.150 3.662 -9.619 1.00 64.31 102 GLY A CA 1
ATOM 828 C C . GLY A 1 102 ? 23.951 3.442 -10.546 1.00 64.31 102 GLY A C 1
ATOM 829 O O . GLY A 1 102 ? 23.181 2.513 -10.314 1.00 64.31 102 GLY A O 1
ATOM 830 N N . GLU A 1 103 ? 23.744 4.315 -11.536 1.00 66.25 103 GLU A N 1
ATOM 831 C CA . GLU A 1 103 ? 22.639 4.199 -12.504 1.00 66.25 103 GLU A CA 1
ATOM 832 C C . GLU A 1 103 ? 23.044 3.454 -13.782 1.00 66.25 103 GLU A C 1
ATOM 834 O O . GLU A 1 103 ? 22.212 2.764 -14.367 1.00 66.25 103 GLU A O 1
ATOM 839 N N . ASP A 1 104 ? 24.318 3.543 -14.176 1.00 72.88 104 ASP A N 1
ATOM 840 C CA . ASP A 1 104 ? 24.878 2.784 -15.294 1.00 72.88 104 ASP A CA 1
ATOM 841 C C . ASP A 1 104 ? 25.561 1.503 -14.789 1.00 72.88 104 ASP A C 1
ATOM 843 O O . ASP A 1 104 ? 26.549 1.551 -14.043 1.00 72.88 104 ASP A O 1
ATOM 847 N N . VAL A 1 105 ? 24.988 0.358 -15.164 1.00 75.00 105 VAL A N 1
ATOM 848 C CA . VAL A 1 105 ? 25.393 -0.975 -14.707 1.00 75.00 105 VAL A CA 1
ATOM 849 C C . VAL A 1 105 ? 25.574 -1.917 -15.895 1.00 75.00 105 VAL A C 1
ATOM 851 O O . VAL A 1 105 ? 24.652 -2.133 -16.684 1.00 75.00 105 VAL A O 1
ATOM 854 N N . THR A 1 106 ? 26.757 -2.524 -16.004 1.00 77.44 106 THR A N 1
ATOM 855 C CA . THR A 1 106 ? 27.062 -3.508 -17.053 1.00 77.44 106 THR A CA 1
ATOM 856 C C . THR A 1 106 ? 27.059 -4.919 -16.472 1.00 77.44 106 THR A C 1
ATOM 858 O O . THR A 1 106 ? 27.794 -5.217 -15.529 1.00 77.44 106 THR A O 1
ATOM 861 N N . TYR A 1 107 ? 26.269 -5.810 -17.073 1.00 78.44 107 TYR A N 1
ATOM 862 C CA . TYR A 1 107 ? 26.257 -7.241 -16.761 1.00 78.44 107 TYR A CA 1
ATOM 863 C C . TYR A 1 107 ? 27.185 -7.995 -17.727 1.00 78.44 107 TYR A C 1
ATOM 865 O O . TYR A 1 107 ? 26.898 -8.068 -18.920 1.00 78.44 107 TYR A O 1
ATOM 873 N N . LEU A 1 108 ? 28.278 -8.573 -17.217 1.00 72.56 108 LEU A N 1
ATOM 874 C CA . LEU A 1 108 ? 29.268 -9.330 -18.009 1.00 72.56 108 LEU A CA 1
ATOM 875 C C . LEU A 1 108 ? 28.666 -10.570 -18.691 1.00 72.56 108 LEU A C 1
ATOM 877 O O . LEU A 1 108 ? 29.010 -10.885 -19.826 1.00 72.56 108 LEU A O 1
ATOM 881 N N . ASP A 1 109 ? 27.733 -11.239 -18.014 1.00 71.94 109 ASP A N 1
ATOM 882 C CA . ASP A 1 109 ? 27.146 -12.502 -18.482 1.00 71.94 109 ASP A CA 1
ATOM 883 C C . ASP A 1 109 ? 26.020 -12.301 -19.509 1.00 71.94 109 ASP A C 1
ATOM 885 O O . ASP A 1 109 ? 25.552 -13.257 -20.127 1.00 71.94 109 ASP A O 1
ATOM 889 N N . ASN A 1 110 ? 25.571 -11.057 -19.699 1.00 66.38 110 ASN A N 1
ATOM 890 C CA . ASN A 1 110 ? 24.512 -10.689 -20.634 1.00 66.38 110 ASN A CA 1
ATOM 891 C C . ASN A 1 110 ? 25.007 -9.642 -21.638 1.00 66.38 110 ASN A C 1
ATOM 893 O O . ASN A 1 110 ? 24.292 -8.693 -21.971 1.00 66.38 110 ASN A O 1
ATOM 897 N N . ILE A 1 111 ? 26.239 -9.816 -22.128 1.00 67.12 111 ILE A N 1
ATOM 898 C CA . ILE A 1 111 ? 26.699 -9.150 -23.345 1.00 67.12 111 ILE A CA 1
ATOM 899 C C . ILE A 1 111 ? 25.880 -9.757 -24.478 1.00 67.12 111 ILE A C 1
ATOM 901 O O . ILE A 1 111 ? 26.213 -10.782 -25.069 1.00 67.12 111 ILE A O 1
ATOM 905 N N . ALA A 1 112 ? 24.727 -9.155 -24.737 1.00 60.53 112 ALA A N 1
ATOM 906 C CA . ALA A 1 112 ? 24.049 -9.396 -25.981 1.00 60.53 112 ALA A CA 1
ATOM 907 C C . ALA A 1 112 ? 24.989 -8.873 -27.073 1.00 60.53 112 ALA A C 1
ATOM 909 O O . ALA A 1 112 ? 25.060 -7.666 -27.285 1.00 60.53 112 ALA A O 1
ATOM 910 N N . ASP A 1 113 ? 25.624 -9.768 -27.831 1.00 60.50 113 ASP A N 1
ATOM 911 C CA . ASP A 1 113 ? 26.096 -9.505 -29.203 1.00 60.50 113 ASP A CA 1
ATOM 912 C C . ASP A 1 113 ? 24.895 -9.190 -30.126 1.00 60.50 113 ASP A C 1
ATOM 914 O O . ASP A 1 113 ? 24.772 -9.661 -31.258 1.00 60.50 113 ASP A O 1
ATOM 918 N N . ARG A 1 114 ? 23.908 -8.448 -29.624 1.00 58.38 114 ARG A N 1
ATOM 919 C CA . ARG A 1 114 ? 22.784 -7.961 -30.388 1.00 58.38 114 ARG A CA 1
ATOM 920 C C . ARG A 1 114 ? 23.222 -6.584 -30.866 1.00 58.38 114 ARG A C 1
ATOM 922 O O . ARG A 1 114 ? 23.298 -5.686 -30.031 1.00 58.38 114 ARG A O 1
ATOM 929 N N . PRO A 1 115 ? 23.502 -6.405 -32.170 1.00 61.34 115 PRO A N 1
ATOM 930 C CA . PRO A 1 115 ? 23.817 -5.085 -32.689 1.00 61.34 115 PRO A CA 1
ATOM 931 C C . PRO A 1 115 ? 22.694 -4.141 -32.268 1.00 61.34 115 PRO A C 1
ATOM 933 O O . PRO A 1 115 ? 21.510 -4.477 -32.425 1.00 61.34 115 PRO A O 1
ATOM 936 N N . GLU A 1 116 ? 23.063 -3.008 -31.670 1.00 63.41 116 GLU A N 1
ATOM 937 C CA . GLU A 1 116 ? 22.116 -1.949 -31.348 1.00 63.41 116 GLU A CA 1
ATOM 938 C C . GLU A 1 116 ? 21.257 -1.703 -32.587 1.00 63.41 116 GLU A C 1
ATOM 940 O O . GLU A 1 116 ? 21.774 -1.536 -33.693 1.00 63.41 116 GLU A O 1
ATOM 945 N N . LYS A 1 117 ? 19.929 -1.779 -32.437 1.00 62.03 117 LYS A N 1
ATOM 946 C CA . LYS A 1 117 ? 19.042 -1.507 -33.568 1.00 62.03 117 LYS A CA 1
ATOM 947 C C . LYS A 1 117 ? 19.268 -0.044 -33.951 1.00 62.03 117 LYS A C 1
ATOM 949 O O . LYS A 1 117 ? 19.002 0.807 -33.100 1.00 62.03 117 LYS A O 1
ATOM 954 N N . PRO A 1 118 ? 19.728 0.255 -35.178 1.00 63.06 118 PRO A N 1
ATOM 955 C CA . PRO A 1 118 ? 20.010 1.628 -35.550 1.00 63.06 118 PRO A CA 1
ATOM 956 C C . PRO A 1 118 ? 18.737 2.468 -35.423 1.00 63.06 118 PRO A C 1
ATOM 958 O O . PRO A 1 118 ? 17.624 1.996 -35.685 1.00 63.06 118 PRO A O 1
ATOM 961 N N . ASN A 1 119 ? 18.897 3.703 -34.953 1.00 73.38 119 ASN A N 1
ATOM 962 C CA . ASN A 1 119 ? 17.800 4.631 -34.718 1.00 73.38 119 ASN A CA 1
ATOM 963 C C . ASN A 1 119 ? 16.994 4.818 -36.021 1.00 73.38 119 ASN A C 1
ATOM 965 O O . ASN A 1 119 ? 17.581 5.187 -37.041 1.00 73.38 119 ASN A O 1
ATOM 969 N N . PRO A 1 120 ? 15.659 4.617 -36.028 1.00 73.69 120 PRO A N 1
ATOM 970 C CA . PRO A 1 120 ? 14.852 4.726 -37.246 1.00 73.69 120 PRO A CA 1
ATOM 971 C C . PRO A 1 120 ? 15.029 6.054 -37.995 1.00 73.69 120 PRO A C 1
ATOM 973 O O . PRO A 1 120 ? 14.919 6.093 -39.218 1.00 73.69 120 PRO A O 1
ATOM 976 N N . LYS A 1 121 ? 15.333 7.140 -37.270 1.00 72.81 121 LYS A N 1
ATOM 977 C CA . LYS A 1 121 ? 15.581 8.461 -37.862 1.00 72.81 121 LYS A CA 1
ATOM 978 C C . LYS A 1 121 ? 16.897 8.530 -38.639 1.00 72.81 121 LYS A C 1
ATOM 980 O O . LYS A 1 121 ? 16.947 9.204 -39.661 1.00 72.81 121 LYS A O 1
ATOM 985 N N . GLU A 1 122 ? 17.941 7.853 -38.172 1.00 73.88 122 GLU A N 1
ATOM 986 C CA . GLU A 1 122 ? 19.260 7.844 -38.821 1.00 73.88 122 GLU A CA 1
ATOM 987 C C . GLU A 1 122 ? 19.230 7.007 -40.104 1.00 73.88 122 GLU A C 1
ATOM 989 O O . GLU A 1 122 ? 19.708 7.455 -41.144 1.00 73.88 122 GLU A O 1
ATOM 994 N N . ILE A 1 123 ? 18.546 5.859 -40.071 1.00 75.75 123 ILE A N 1
ATOM 995 C CA . ILE A 1 123 ? 18.345 4.987 -41.240 1.00 75.75 123 ILE A CA 1
ATOM 996 C C . ILE A 1 123 ? 17.638 5.739 -42.380 1.00 75.75 123 ILE A C 1
ATOM 998 O O . ILE A 1 123 ? 18.043 5.651 -43.541 1.00 75.75 123 ILE A O 1
ATOM 1002 N N . GLU A 1 124 ? 16.588 6.501 -42.061 1.00 73.19 124 GLU A N 1
ATOM 1003 C CA . GLU A 1 124 ? 15.837 7.250 -43.073 1.00 73.19 124 GLU A CA 1
ATOM 1004 C C . GLU A 1 124 ? 16.663 8.412 -43.650 1.00 73.19 124 GLU A C 1
ATOM 1006 O O . GLU A 1 124 ? 16.628 8.664 -44.855 1.00 73.19 124 GLU A O 1
ATOM 1011 N N . GLN A 1 125 ? 17.485 9.076 -42.829 1.00 75.38 125 GLN A N 1
ATOM 1012 C CA . GLN A 1 125 ? 18.410 10.114 -43.297 1.00 75.38 125 GLN A CA 1
ATOM 1013 C C . GLN A 1 125 ? 19.479 9.557 -44.247 1.00 75.38 125 GLN A C 1
ATOM 1015 O O . GLN A 1 125 ? 19.796 10.192 -45.258 1.00 75.38 125 GLN A O 1
ATOM 1020 N N . GLU A 1 126 ? 20.019 8.371 -43.965 1.00 78.75 126 GLU A N 1
ATOM 1021 C CA . GLU A 1 126 ? 20.981 7.700 -44.845 1.00 78.75 126 GLU A CA 1
ATOM 1022 C C . GLU A 1 126 ? 20.351 7.295 -46.176 1.00 78.75 126 GLU A C 1
ATOM 1024 O O . GLU A 1 126 ? 20.938 7.534 -47.238 1.00 78.75 126 GLU A O 1
ATOM 1029 N N . ARG A 1 127 ? 19.128 6.755 -46.140 1.00 81.25 127 ARG A N 1
ATOM 1030 C CA . ARG A 1 127 ? 18.352 6.424 -47.339 1.00 81.25 127 ARG A CA 1
ATOM 1031 C C . ARG A 1 127 ? 18.106 7.658 -48.204 1.00 81.25 127 ARG A C 1
ATOM 1033 O O . ARG A 1 127 ? 18.334 7.608 -49.412 1.00 81.25 127 ARG A O 1
ATOM 1040 N N . LEU A 1 128 ? 17.700 8.776 -47.601 1.00 78.94 128 LEU A N 1
ATOM 1041 C CA . LEU A 1 128 ? 17.513 10.049 -48.302 1.00 78.94 128 LEU A CA 1
ATOM 1042 C C . LEU A 1 128 ? 18.824 10.548 -48.925 1.00 78.94 128 LEU A C 1
ATOM 1044 O O . LEU A 1 128 ? 18.839 10.927 -50.094 1.00 78.94 128 LEU A O 1
ATOM 1048 N N . CYS A 1 129 ? 19.943 10.475 -48.198 1.00 75.94 129 CYS A N 1
ATOM 1049 C CA . CYS A 1 129 ? 21.256 10.835 -48.738 1.00 75.94 129 CYS A CA 1
ATOM 1050 C C . CYS A 1 129 ? 21.656 9.959 -49.938 1.00 75.94 129 CYS A C 1
ATOM 1052 O O . CYS A 1 129 ? 22.238 10.464 -50.899 1.00 75.94 129 CYS A O 1
ATOM 1054 N N . GLN A 1 130 ? 21.362 8.657 -49.904 1.00 80.88 130 GLN A N 1
ATOM 1055 C CA . GLN A 1 130 ? 21.610 7.754 -51.033 1.00 80.88 130 GLN A CA 1
ATOM 1056 C C . GLN A 1 130 ? 20.708 8.077 -52.231 1.00 80.88 130 GLN A C 1
ATOM 1058 O O . GLN A 1 130 ? 21.197 8.137 -53.360 1.00 80.88 130 GLN A O 1
ATOM 1063 N N . LEU A 1 131 ? 19.424 8.353 -51.990 1.00 80.00 131 LEU A N 1
ATOM 1064 C CA . LEU A 1 131 ? 18.472 8.747 -53.030 1.00 80.00 131 LEU A CA 1
ATOM 1065 C C . LEU A 1 131 ? 18.910 10.038 -53.731 1.00 80.00 131 LEU A C 1
ATOM 1067 O O . LEU A 1 131 ? 18.979 10.054 -54.960 1.00 80.00 131 LEU A O 1
ATOM 1071 N N . ILE A 1 132 ? 19.315 11.062 -52.970 1.00 78.31 132 ILE A N 1
ATOM 1072 C CA . ILE A 1 132 ? 19.854 12.327 -53.501 1.00 78.31 132 ILE A CA 1
ATOM 1073 C C . ILE A 1 132 ? 21.087 12.065 -54.378 1.00 78.31 132 ILE A C 1
ATOM 1075 O O . ILE A 1 132 ? 21.152 12.548 -55.508 1.00 78.31 132 ILE A O 1
ATOM 1079 N N . LYS A 1 133 ? 22.034 11.237 -53.914 1.00 79.62 133 LYS A N 1
ATOM 1080 C CA . LYS A 1 133 ? 23.241 10.879 -54.683 1.00 79.62 133 LYS A CA 1
ATOM 1081 C C . LYS A 1 133 ? 22.932 10.138 -55.986 1.00 79.62 133 LYS A C 1
ATOM 1083 O O . LYS A 1 133 ? 23.647 10.329 -56.964 1.00 79.62 133 LYS A O 1
ATOM 1088 N N . SER A 1 134 ? 21.906 9.286 -55.984 1.00 78.19 134 SER A N 1
ATOM 1089 C CA . SER A 1 134 ? 21.514 8.462 -57.136 1.00 78.19 134 SER A CA 1
ATOM 1090 C C . SER A 1 134 ? 20.589 9.164 -58.137 1.00 78.19 134 SER A C 1
ATOM 1092 O O . SER A 1 134 ? 20.340 8.623 -59.216 1.00 78.19 134 SER A O 1
ATOM 1094 N N . SER A 1 135 ? 20.068 10.345 -57.788 1.00 72.62 135 SER A N 1
ATOM 1095 C CA . SER A 1 135 ? 19.132 11.090 -58.629 1.00 72.62 135 SER A CA 1
ATOM 1096 C C . SER A 1 135 ? 19.806 11.611 -59.907 1.00 72.62 135 SER A C 1
ATOM 1098 O O . SER A 1 135 ? 20.946 12.074 -59.886 1.00 72.62 135 SER A O 1
ATOM 1100 N N . LYS A 1 136 ? 19.104 11.482 -61.040 1.00 71.38 136 LYS A N 1
ATOM 1101 C CA . LYS A 1 136 ? 19.603 11.829 -62.387 1.00 71.38 136 LYS A CA 1
ATOM 1102 C C . LYS A 1 136 ? 18.814 12.957 -63.062 1.00 71.38 136 LYS A C 1
ATOM 1104 O O . LYS A 1 136 ? 19.237 13.434 -64.105 1.00 71.38 136 LYS A O 1
ATOM 1109 N N . SER A 1 137 ? 17.662 13.344 -62.508 1.00 71.75 137 SER A N 1
ATOM 1110 C CA . SER A 1 137 ? 16.759 14.354 -63.068 1.00 71.75 137 SER A CA 1
ATOM 1111 C C . SER A 1 137 ? 16.284 15.319 -61.983 1.00 71.75 137 SER A C 1
ATOM 1113 O O . SER A 1 137 ? 16.004 14.913 -60.852 1.00 71.75 137 SER A O 1
ATOM 1115 N N . ILE A 1 138 ? 16.150 16.593 -62.355 1.00 66.69 138 ILE A N 1
ATOM 1116 C CA . ILE A 1 138 ? 15.679 17.692 -61.499 1.00 66.69 138 ILE A CA 1
ATOM 1117 C C . ILE A 1 138 ? 14.266 17.409 -60.957 1.00 66.69 138 ILE A C 1
ATOM 1119 O O . ILE A 1 138 ? 13.957 17.742 -59.811 1.00 66.69 138 ILE A O 1
ATOM 1123 N N . ASP A 1 139 ? 13.415 16.741 -61.742 1.00 68.38 139 ASP A N 1
ATOM 1124 C CA . ASP A 1 139 ? 12.051 16.389 -61.328 1.00 68.38 139 ASP A CA 1
ATOM 1125 C C . ASP A 1 139 ? 12.018 15.302 -60.249 1.00 68.38 139 ASP A C 1
ATOM 1127 O O . ASP A 1 139 ? 11.103 15.273 -59.424 1.00 68.38 139 ASP A O 1
ATOM 1131 N N . ASP A 1 140 ? 13.021 14.423 -60.218 1.00 68.12 140 ASP A N 1
ATOM 1132 C CA . ASP A 1 140 ? 13.135 13.393 -59.186 1.00 68.12 140 ASP A CA 1
ATOM 1133 C C . ASP A 1 140 ? 13.687 13.977 -57.885 1.00 68.12 140 ASP A C 1
ATOM 1135 O O . ASP A 1 140 ? 13.212 13.618 -56.809 1.00 68.12 140 ASP A O 1
ATOM 1139 N N . LEU A 1 141 ? 14.590 14.958 -57.977 1.00 68.69 141 LEU A N 1
ATOM 1140 C CA . LEU A 1 141 ? 15.093 15.720 -56.831 1.00 68.69 141 LEU A CA 1
ATOM 1141 C C . LEU A 1 141 ? 13.955 16.502 -56.133 1.00 68.69 141 LEU A C 1
ATOM 1143 O O . LEU A 1 141 ? 13.825 16.465 -54.909 1.00 68.69 141 LEU A O 1
ATOM 1147 N N . LYS A 1 142 ? 13.062 17.130 -56.915 1.00 70.00 142 LYS A N 1
ATOM 1148 C CA . LYS A 1 142 ? 11.892 17.894 -56.426 1.00 70.00 142 LYS A CA 1
ATOM 1149 C C . LYS A 1 142 ? 10.789 17.035 -55.790 1.00 70.00 142 LYS A C 1
ATOM 1151 O O . LYS A 1 142 ? 9.962 17.548 -55.032 1.00 70.00 142 LYS A O 1
ATOM 1156 N N . LYS A 1 143 ? 10.737 15.731 -56.078 1.00 68.94 143 LYS A N 1
ATOM 1157 C CA . LYS A 1 143 ? 9.806 14.811 -55.398 1.00 68.94 143 LYS A CA 1
ATOM 1158 C C . LYS A 1 143 ? 10.258 14.515 -53.969 1.00 68.94 143 LYS A C 1
ATOM 1160 O O . LYS A 1 143 ? 9.412 14.442 -53.086 1.00 68.94 143 LYS A O 1
ATOM 1165 N N . VAL A 1 144 ? 11.569 14.430 -53.726 1.00 66.50 144 VAL A N 1
ATOM 1166 C CA . VAL A 1 144 ? 12.144 14.171 -52.391 1.00 66.50 144 VAL A CA 1
ATOM 1167 C C . 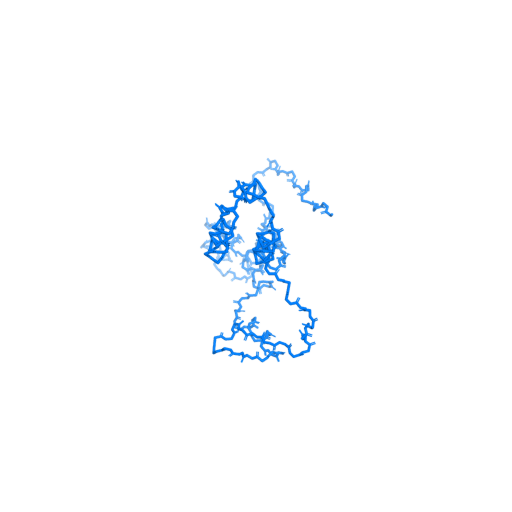VAL A 1 144 ? 11.886 15.341 -51.424 1.00 66.50 144 VAL A C 1
ATOM 1169 O O . VAL A 1 144 ? 11.740 15.130 -50.225 1.00 66.50 144 VAL A O 1
ATOM 1172 N N . THR A 1 145 ? 11.748 16.571 -51.932 1.00 57.84 145 THR A N 1
ATOM 1173 C CA . THR A 1 145 ? 11.498 17.779 -51.121 1.00 57.84 145 THR A CA 1
ATOM 1174 C C . THR A 1 145 ? 10.083 17.928 -50.567 1.00 57.84 145 THR A C 1
ATOM 1176 O O . THR A 1 145 ? 9.897 18.708 -49.637 1.00 57.84 145 THR A O 1
ATOM 1179 N N . LYS A 1 146 ? 9.071 17.235 -51.112 1.00 55.47 146 LYS A N 1
ATOM 1180 C CA . LYS A 1 146 ? 7.671 17.448 -50.689 1.00 55.47 146 LYS A CA 1
ATOM 1181 C C . LYS A 1 146 ? 7.371 16.949 -49.273 1.00 55.47 146 LYS A C 1
ATOM 1183 O O . LYS A 1 146 ? 6.460 17.484 -48.649 1.00 55.47 146 LYS A O 1
ATOM 1188 N N . ASP A 1 147 ? 8.165 16.005 -48.766 1.00 53.50 147 ASP A N 1
ATOM 1189 C CA . ASP A 1 147 ? 7.837 15.261 -47.546 1.00 53.50 147 ASP A CA 1
ATOM 1190 C C . ASP A 1 147 ? 8.898 15.362 -46.424 1.00 53.50 147 ASP A C 1
ATOM 1192 O O . ASP A 1 147 ? 8.734 14.732 -45.380 1.00 53.50 147 ASP A O 1
ATOM 1196 N N . ALA A 1 148 ? 9.981 16.141 -46.576 1.00 54.00 148 ALA A N 1
ATOM 1197 C CA . ALA A 1 148 ? 11.144 16.048 -45.679 1.00 54.00 148 ALA A CA 1
ATOM 1198 C C . ALA A 1 148 ? 11.531 17.357 -44.960 1.00 54.00 148 ALA A C 1
ATOM 1200 O O . ALA A 1 148 ? 11.830 18.374 -45.581 1.00 54.00 148 ALA A O 1
ATOM 1201 N N . ILE A 1 149 ? 11.644 17.286 -43.626 1.00 53.50 149 ILE A N 1
ATOM 1202 C CA . ILE A 1 149 ? 12.515 18.164 -42.829 1.00 53.50 149 ILE A CA 1
ATOM 1203 C C . ILE A 1 149 ? 13.900 17.508 -42.835 1.00 53.50 149 ILE A C 1
ATOM 1205 O O . ILE A 1 149 ? 14.135 16.520 -42.138 1.00 53.50 149 ILE A O 1
ATOM 1209 N N . PHE A 1 150 ? 14.806 18.012 -43.664 1.00 56.16 150 PHE A N 1
ATOM 1210 C CA . PHE A 1 150 ? 16.164 17.485 -43.777 1.00 56.16 150 PHE A CA 1
ATOM 1211 C C . PHE A 1 150 ? 17.045 17.949 -42.608 1.00 56.16 150 PHE A C 1
ATOM 1213 O O . PHE A 1 150 ? 17.005 19.111 -42.205 1.00 56.16 150 PHE A O 1
ATOM 1220 N N . GLY A 1 151 ? 17.894 17.051 -42.099 1.00 62.28 151 GLY A N 1
ATOM 1221 C CA . GLY A 1 151 ? 19.039 17.445 -41.273 1.00 62.28 151 GLY A CA 1
ATOM 1222 C C . GLY A 1 151 ? 20.063 18.241 -42.095 1.00 62.28 151 GLY A C 1
ATOM 1223 O O . GLY A 1 151 ? 20.132 18.085 -43.316 1.00 62.28 151 GLY A O 1
ATOM 1224 N N . GLU A 1 152 ? 20.887 19.068 -41.439 1.00 66.31 152 GLU A N 1
ATOM 1225 C CA . GLU A 1 152 ? 21.825 20.007 -42.094 1.00 66.31 152 GLU A CA 1
ATOM 1226 C C . GLU A 1 152 ? 22.678 19.367 -43.203 1.00 66.31 152 GLU A C 1
ATOM 1228 O O . GLU A 1 152 ? 22.877 19.952 -44.266 1.00 66.31 152 GLU A O 1
ATOM 1233 N N . LYS A 1 153 ? 23.127 18.126 -42.992 1.00 67.81 153 LYS A N 1
ATOM 1234 C CA . LYS A 1 153 ? 23.980 17.390 -43.933 1.00 67.81 153 LYS A CA 1
ATOM 1235 C C . LYS A 1 153 ? 23.267 17.009 -45.236 1.00 67.81 153 LYS A C 1
ATOM 1237 O O . LYS A 1 153 ? 23.884 17.033 -46.299 1.00 67.81 153 LYS A O 1
ATOM 1242 N N . ALA A 1 154 ? 21.981 16.664 -45.172 1.00 65.50 154 ALA A N 1
ATOM 1243 C CA . ALA A 1 154 ? 21.203 16.292 -46.353 1.00 65.50 154 ALA A CA 1
ATOM 1244 C C . ALA A 1 154 ? 20.856 17.520 -47.212 1.00 65.50 154 ALA A C 1
ATOM 1246 O O . ALA A 1 154 ? 20.877 17.417 -48.436 1.00 65.50 154 ALA A O 1
ATOM 1247 N N . ASN A 1 155 ? 20.655 18.686 -46.585 1.00 68.56 155 ASN A N 1
ATOM 1248 C CA . ASN A 1 155 ? 20.475 19.962 -47.289 1.00 68.56 155 ASN A CA 1
ATOM 1249 C C . ASN A 1 155 ? 21.718 20.352 -48.094 1.00 68.56 155 ASN A C 1
ATOM 1251 O O . ASN A 1 155 ? 21.619 20.667 -49.274 1.00 68.56 155 ASN A O 1
ATOM 1255 N N . GLN A 1 156 ? 22.906 20.242 -47.495 1.00 73.44 156 GLN A N 1
ATOM 1256 C CA . GLN A 1 156 ? 24.160 20.552 -48.190 1.00 73.44 156 GLN A CA 1
ATOM 1257 C C . GLN A 1 156 ? 24.398 19.643 -49.410 1.00 73.44 156 GLN A C 1
ATOM 1259 O O . GLN A 1 156 ? 24.824 20.114 -50.462 1.00 73.44 156 GLN A O 1
ATOM 1264 N N . LEU A 1 157 ? 24.101 18.344 -49.285 1.00 72.69 157 LEU A N 1
ATOM 1265 C CA . LEU A 1 157 ? 24.195 17.373 -50.384 1.00 72.69 157 LEU A CA 1
ATOM 1266 C C . LEU A 1 157 ? 23.167 17.637 -51.492 1.00 72.69 157 LEU A C 1
ATOM 1268 O O . LEU A 1 157 ? 23.469 17.442 -52.669 1.00 72.69 157 LEU A O 1
ATOM 1272 N N . PHE A 1 158 ? 21.968 18.082 -51.122 1.00 72.00 158 PHE A N 1
ATOM 1273 C CA . PHE A 1 158 ? 20.920 18.469 -52.060 1.00 72.00 158 PHE A CA 1
ATOM 1274 C C . PHE A 1 158 ? 21.322 19.708 -52.868 1.00 72.00 158 PHE A C 1
ATOM 1276 O O . PHE A 1 158 ? 21.263 19.674 -54.094 1.00 72.00 158 PHE A O 1
ATOM 1283 N N . ASP A 1 159 ? 21.814 20.757 -52.205 1.00 73.38 159 ASP A N 1
ATOM 1284 C CA . ASP A 1 159 ? 22.253 21.997 -52.859 1.00 73.38 159 ASP A CA 1
ATOM 1285 C C . ASP A 1 159 ? 23.424 21.762 -53.822 1.00 73.38 159 ASP A C 1
ATOM 1287 O O . ASP A 1 159 ? 23.503 22.380 -54.886 1.00 73.38 159 ASP A O 1
ATOM 1291 N N . GLN A 1 160 ? 24.337 20.854 -53.465 1.00 78.81 160 GLN A N 1
ATOM 1292 C CA . GLN A 1 160 ? 25.430 20.431 -54.343 1.00 78.81 160 GLN A CA 1
ATOM 1293 C C . GLN A 1 160 ? 24.901 19.714 -55.587 1.00 78.81 160 GLN A C 1
ATOM 1295 O O . GLN A 1 160 ? 25.294 20.054 -56.701 1.00 78.81 160 GLN A O 1
ATOM 1300 N N . LYS A 1 161 ? 23.973 18.767 -55.417 1.00 74.62 161 LYS A N 1
ATOM 1301 C CA . LYS A 1 161 ? 23.394 18.013 -56.537 1.00 74.62 161 LYS A CA 1
ATOM 1302 C C . LYS A 1 161 ? 22.494 18.852 -57.437 1.00 74.62 161 LYS A C 1
ATOM 1304 O O . LYS A 1 161 ? 22.485 18.628 -58.642 1.00 74.62 161 LYS A O 1
ATOM 1309 N N . LEU A 1 162 ? 21.786 19.832 -56.882 1.00 76.50 162 LEU A N 1
ATOM 1310 C CA . LEU A 1 162 ? 20.986 20.775 -57.659 1.00 76.50 162 LEU A CA 1
ATOM 1311 C C . LEU A 1 162 ? 21.877 21.606 -58.594 1.00 76.50 162 LEU A C 1
ATOM 1313 O O . LEU A 1 162 ? 21.599 21.692 -59.783 1.00 76.50 162 LEU A O 1
ATOM 1317 N N . LYS A 1 163 ? 23.004 22.122 -58.084 1.00 77.06 163 LYS A N 1
ATOM 1318 C CA . LYS A 1 163 ? 23.988 22.857 -58.897 1.00 77.06 163 LYS A CA 1
ATOM 1319 C C . LYS A 1 163 ? 24.652 22.000 -59.976 1.00 77.06 163 LYS A C 1
ATOM 1321 O O . LYS A 1 163 ? 25.012 22.538 -61.011 1.00 77.06 163 LYS A O 1
ATOM 1326 N N . GLU A 1 164 ? 24.843 20.703 -59.738 1.00 76.94 164 GLU A N 1
ATOM 1327 C CA . GLU A 1 164 ? 25.401 19.778 -60.738 1.00 76.94 164 GLU A CA 1
ATOM 1328 C C . GLU A 1 164 ? 24.422 19.441 -61.871 1.00 76.94 164 GLU A C 1
ATOM 1330 O O . GLU A 1 164 ? 24.867 19.122 -62.967 1.00 76.94 164 GLU A O 1
ATOM 1335 N N . LEU A 1 165 ? 23.112 19.467 -61.608 1.00 68.75 165 LEU A N 1
ATOM 1336 C CA . LEU A 1 165 ? 22.067 19.095 -62.571 1.00 68.75 165 LEU A CA 1
ATOM 1337 C C . LEU A 1 165 ? 21.462 20.298 -63.318 1.00 68.75 165 LEU A C 1
ATOM 1339 O O . LEU A 1 165 ? 20.841 20.091 -64.356 1.00 68.75 165 LEU A O 1
ATOM 1343 N N . ASP A 1 166 ? 21.630 21.522 -62.800 1.00 63.44 166 ASP A N 1
ATOM 1344 C CA . ASP A 1 166 ? 21.219 22.788 -63.440 1.00 63.44 166 ASP A CA 1
ATOM 1345 C C . ASP A 1 166 ? 22.261 23.342 -64.452 1.00 63.44 166 ASP A C 1
ATOM 1347 O O . ASP A 1 166 ? 22.058 24.426 -65.006 1.00 63.44 166 ASP A O 1
ATOM 1351 N N . VAL A 1 167 ? 23.368 22.621 -64.695 1.00 54.00 167 VAL A N 1
ATOM 1352 C CA . VAL A 1 167 ? 24.398 22.907 -65.725 1.00 54.00 167 VAL A CA 1
ATOM 1353 C C . VAL A 1 167 ? 24.204 21.992 -66.928 1.00 54.00 167 VAL A C 1
ATOM 1355 O O . VAL A 1 167 ? 24.260 22.513 -68.065 1.00 54.00 167 VAL A O 1
#